Protein AF-A0A925BJA6-F1 (afdb_monomer_lite)

Foldseek 3Di:
DDPVVCCVPDLQACWAQDPNDIDHDDDDDPVNVVVVVVVQVVVQVVCVVPVPDHRDDPPDHDDDDPVVPDPPD

pLDDT: mean 88.72, std 13.17, range [40.03, 98.38]

Structure (mmCIF, N/CA/C/O backbone):
data_AF-A0A925BJA6-F1
#
_entry.id   AF-A0A925BJA6-F1
#
loop_
_atom_site.group_PDB
_atom_site.id
_atom_site.type_symbol
_atom_site.label_atom_id
_atom_site.label_alt_id
_atom_site.label_comp_id
_atom_site.label_asym_id
_atom_site.label_entity_id
_atom_site.label_seq_id
_atom_site.pdbx_PDB_ins_code
_atom_site.Cartn_x
_atom_site.Cartn_y
_atom_site.Cartn_z
_atom_site.occupancy
_atom_site.B_iso_or_equiv
_atom_site.auth_seq_id
_atom_site.auth_comp_id
_atom_site.auth_asym_id
_atom_site.auth_atom_id
_atom_site.pdbx_PDB_model_num
ATOM 1 N N . MET A 1 1 ? 15.562 3.785 -15.605 1.00 85.88 1 MET A N 1
ATOM 2 C CA . MET A 1 1 ? 14.264 4.470 -15.800 1.00 85.88 1 MET A CA 1
ATOM 3 C C . MET A 1 1 ? 14.001 5.351 -14.591 1.00 85.88 1 MET A C 1
ATOM 5 O O . MET A 1 1 ? 14.224 4.883 -13.473 1.00 85.88 1 MET A O 1
ATOM 9 N N . THR A 1 2 ? 13.578 6.600 -14.788 1.00 91.50 2 THR A N 1
ATOM 10 C CA . THR A 1 2 ? 13.255 7.521 -13.685 1.00 91.50 2 THR A CA 1
ATOM 11 C C . THR A 1 2 ? 11.947 7.125 -12.992 1.00 91.50 2 THR A C 1
ATOM 13 O O . THR A 1 2 ? 11.188 6.287 -13.483 1.00 91.50 2 THR A O 1
ATOM 16 N N . PHE A 1 3 ? 11.682 7.705 -11.819 1.00 90.25 3 PHE A N 1
ATOM 17 C CA . PHE A 1 3 ? 10.421 7.463 -11.116 1.00 90.25 3 PHE A CA 1
ATOM 18 C C . PHE A 1 3 ? 9.232 8.078 -11.871 1.00 90.25 3 PHE A C 1
ATOM 20 O O . PHE A 1 3 ? 8.139 7.525 -11.874 1.00 90.25 3 PHE A O 1
ATOM 27 N N . GLU A 1 4 ? 9.452 9.196 -12.549 1.00 92.75 4 GLU A N 1
ATOM 28 C CA . GLU A 1 4 ? 8.446 9.900 -13.337 1.00 92.75 4 GLU A CA 1
ATOM 29 C C . GLU A 1 4 ? 8.084 9.095 -14.598 1.00 92.75 4 GLU A C 1
ATOM 31 O O . GLU A 1 4 ? 6.907 8.863 -14.860 1.00 92.75 4 GLU A O 1
ATOM 36 N N . GLU A 1 5 ? 9.085 8.542 -15.295 1.00 93.25 5 GLU A N 1
ATOM 37 C CA . GLU A 1 5 ? 8.878 7.612 -16.418 1.00 93.25 5 GLU A CA 1
ATOM 38 C C . GLU A 1 5 ? 8.134 6.338 -15.986 1.00 93.25 5 GLU A C 1
ATOM 40 O O . GLU A 1 5 ? 7.306 5.811 -16.732 1.00 93.25 5 GLU A O 1
ATOM 45 N N . TYR A 1 6 ? 8.416 5.841 -14.775 1.00 93.19 6 TYR A N 1
ATOM 46 C CA . TYR A 1 6 ? 7.670 4.735 -14.179 1.00 93.19 6 TYR A CA 1
ATOM 47 C C . TYR A 1 6 ? 6.196 5.094 -13.983 1.00 93.19 6 TYR A C 1
ATOM 49 O O . TYR A 1 6 ? 5.324 4.300 -14.340 1.00 93.19 6 TYR A O 1
ATOM 57 N N . LEU A 1 7 ? 5.914 6.274 -13.423 1.00 92.94 7 LEU A N 1
ATOM 58 C CA . LEU A 1 7 ? 4.546 6.679 -13.128 1.00 92.94 7 LEU A CA 1
ATOM 59 C C . LEU A 1 7 ? 3.701 6.798 -14.399 1.00 92.94 7 LEU A C 1
ATOM 61 O O . LEU A 1 7 ? 2.583 6.292 -14.433 1.00 92.94 7 LEU A O 1
ATOM 65 N N . GLU A 1 8 ? 4.245 7.403 -15.452 1.00 93.31 8 GLU A N 1
ATOM 66 C CA . GLU A 1 8 ? 3.529 7.589 -16.721 1.00 93.31 8 GLU A CA 1
ATOM 67 C C . GLU A 1 8 ? 3.160 6.269 -17.405 1.00 93.31 8 GLU A C 1
ATOM 69 O O . GLU A 1 8 ? 2.131 6.183 -18.075 1.00 93.31 8 GLU A O 1
ATOM 74 N N . ARG A 1 9 ? 4.001 5.240 -17.258 1.00 91.88 9 ARG A N 1
ATOM 75 C CA . ARG A 1 9 ? 3.882 3.996 -18.032 1.00 91.88 9 ARG A CA 1
ATOM 76 C C . ARG A 1 9 ? 3.306 2.828 -17.245 1.00 91.88 9 ARG A C 1
ATOM 78 O O . ARG A 1 9 ? 2.652 1.981 -17.837 1.00 91.88 9 ARG A O 1
ATOM 85 N N . TYR A 1 10 ? 3.554 2.776 -15.938 1.00 91.44 10 TYR A N 1
ATOM 86 C CA . TYR A 1 10 ? 3.332 1.572 -15.134 1.00 91.44 10 TYR A CA 1
ATOM 87 C C . TYR A 1 10 ? 2.581 1.823 -13.818 1.00 91.44 10 TYR A C 1
ATOM 89 O O . TYR A 1 10 ? 2.232 0.850 -13.156 1.00 91.44 10 TYR A O 1
ATOM 97 N N . ALA A 1 11 ? 2.281 3.073 -13.422 1.00 84.81 11 ALA A N 1
ATOM 98 C CA . ALA A 1 11 ? 1.611 3.359 -12.137 1.00 84.81 11 ALA A CA 1
ATOM 99 C C . ALA A 1 11 ? 0.256 2.660 -11.960 1.00 84.81 11 ALA A C 1
ATOM 101 O O . ALA A 1 11 ? -0.155 2.370 -10.837 1.00 84.81 11 ALA A O 1
ATOM 102 N N . HIS A 1 12 ? -0.455 2.440 -13.065 1.00 82.81 12 HIS A N 1
ATOM 103 C CA . HIS A 1 12 ? -1.767 1.793 -13.079 1.00 82.81 12 HIS A CA 1
ATOM 104 C C . HIS A 1 12 ? -1.680 0.275 -13.270 1.00 82.81 12 HIS A C 1
ATOM 106 O O . HIS A 1 12 ? -2.689 -0.425 -13.173 1.00 82.81 12 HIS A O 1
ATOM 112 N N . GLU A 1 13 ? -0.480 -0.239 -13.526 1.00 83.88 13 GLU A N 1
ATOM 113 C CA . GLU A 1 13 ? -0.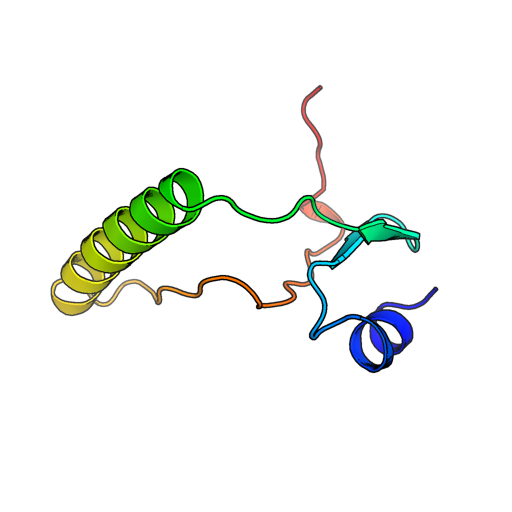209 -1.661 -13.631 1.00 83.88 13 GLU A CA 1
ATOM 114 C C . GLU A 1 13 ? 0.212 -2.224 -12.270 1.00 83.88 13 GLU A C 1
ATOM 116 O O . GLU A 1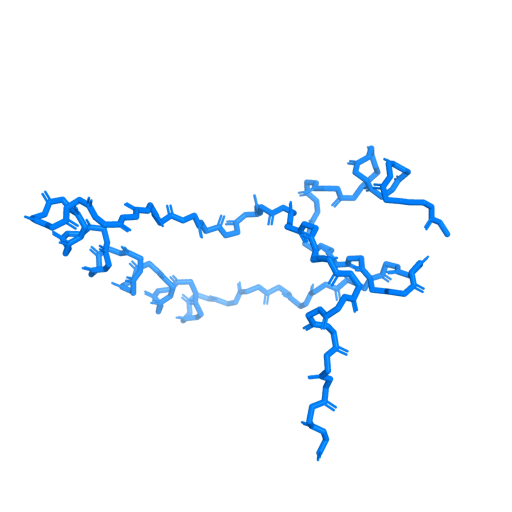 13 ? 0.578 -1.503 -11.341 1.00 83.88 13 GLU A O 1
ATOM 121 N N . ARG A 1 14 ? 0.160 -3.552 -12.124 1.00 85.06 14 ARG A N 1
ATOM 122 C CA . ARG A 1 14 ? 0.689 -4.236 -10.935 1.00 85.06 14 ARG A CA 1
ATOM 123 C C . ARG A 1 14 ? 2.208 -4.343 -11.048 1.00 85.06 14 ARG A C 1
ATOM 125 O O . ARG A 1 14 ? 2.740 -5.440 -11.189 1.00 85.06 14 ARG A O 1
ATOM 132 N N . CYS A 1 15 ? 2.870 -3.197 -11.019 1.00 92.31 15 CYS A N 1
ATOM 133 C CA . CYS A 1 15 ? 4.308 -3.050 -11.159 1.00 92.31 15 CYS A CA 1
ATOM 134 C C . CYS A 1 15 ? 4.896 -2.384 -9.918 1.00 92.31 15 CYS A C 1
ATOM 136 O O . CYS A 1 15 ? 4.250 -1.558 -9.279 1.00 92.31 15 CYS A O 1
ATOM 138 N N . GLU A 1 16 ? 6.139 -2.720 -9.602 1.00 91.44 16 GLU A N 1
ATOM 139 C CA . GLU A 1 16 ? 6.929 -2.037 -8.585 1.00 91.44 16 GLU A CA 1
ATOM 140 C C . GLU A 1 16 ? 8.194 -1.457 -9.212 1.00 91.44 16 GLU A C 1
ATOM 142 O O . GLU A 1 16 ? 8.841 -2.092 -10.046 1.00 91.44 16 GLU A O 1
ATOM 147 N N . TRP A 1 17 ? 8.564 -0.247 -8.794 1.00 92.25 17 TRP A N 1
ATOM 148 C CA . TRP A 1 17 ? 9.814 0.383 -9.202 1.00 92.25 17 TRP A CA 1
ATOM 149 C C . TRP A 1 17 ? 10.886 0.193 -8.133 1.00 92.25 17 TRP A C 1
ATOM 151 O O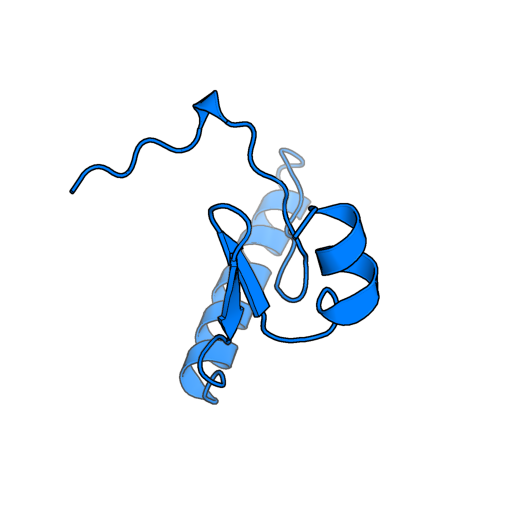 . TRP A 1 17 ? 10.835 0.786 -7.049 1.00 92.25 17 TRP A O 1
ATOM 161 N N . VAL A 1 18 ? 11.888 -0.625 -8.443 1.00 90.81 18 VAL A N 1
ATOM 162 C CA . VAL A 1 18 ? 12.990 -0.961 -7.540 1.00 90.81 18 VAL A CA 1
ATOM 163 C C . VAL A 1 18 ? 14.302 -0.714 -8.267 1.00 90.81 18 VAL A C 1
ATOM 165 O O . VAL A 1 18 ? 14.523 -1.264 -9.332 1.00 90.81 18 VAL A O 1
ATOM 168 N N . GLU A 1 19 ? 15.173 0.119 -7.690 1.00 87.38 19 GLU A N 1
ATOM 169 C CA . GLU A 1 19 ? 16.513 0.411 -8.243 1.00 87.38 19 GLU A CA 1
ATOM 170 C C . GLU A 1 19 ? 16.491 0.693 -9.750 1.00 87.38 19 GLU A C 1
ATOM 172 O O . GLU A 1 19 ? 17.182 0.048 -10.528 1.00 87.38 19 GLU A O 1
ATOM 177 N N . GLU A 1 20 ? 15.645 1.643 -10.163 1.00 89.12 20 GLU A N 1
ATOM 178 C CA . GLU A 1 20 ? 15.518 2.068 -11.567 1.00 89.12 20 GLU A CA 1
ATOM 179 C C . GLU A 1 20 ? 14.964 0.998 -12.527 1.00 89.12 20 GLU A C 1
ATOM 181 O O . GLU A 1 20 ? 14.904 1.239 -13.739 1.00 89.12 20 GLU A O 1
ATOM 186 N N . THR A 1 21 ? 14.497 -0.129 -11.979 1.00 90.31 21 THR A N 1
ATOM 187 C CA . THR A 1 21 ? 13.958 -1.302 -12.679 1.00 90.31 21 THR A CA 1
ATOM 188 C C . THR A 1 21 ? 12.470 -1.491 -12.370 1.00 90.31 21 THR A C 1
ATOM 190 O O . THR A 1 21 ? 12.033 -1.288 -11.237 1.00 90.31 21 THR A O 1
ATOM 193 N N . VAL A 1 22 ? 11.685 -1.896 -13.375 1.00 92.81 22 VAL A N 1
ATOM 194 C CA . VAL A 1 22 ? 10.275 -2.290 -13.202 1.00 92.81 22 VAL A CA 1
ATOM 195 C C . VAL A 1 22 ? 10.189 -3.779 -12.934 1.00 92.81 22 VAL A C 1
ATOM 197 O O . VAL A 1 22 ? 10.716 -4.581 -13.704 1.00 92.81 22 VAL A O 1
ATOM 200 N N . ILE A 1 23 ? 9.485 -4.145 -11.872 1.00 92.56 23 ILE A N 1
ATOM 201 C CA . ILE A 1 23 ? 9.188 -5.528 -11.523 1.00 92.56 23 ILE A CA 1
ATOM 202 C C . ILE A 1 23 ? 7.684 -5.739 -11.659 1.00 92.56 23 ILE A C 1
ATOM 204 O O . ILE A 1 23 ? 6.900 -5.102 -10.960 1.00 92.56 23 ILE A O 1
ATOM 208 N N . GLN A 1 24 ? 7.282 -6.650 -12.544 1.00 93.50 24 GLN A N 1
ATOM 209 C CA . GLN A 1 24 ? 5.890 -7.075 -12.654 1.00 93.50 24 GLN A CA 1
ATOM 210 C C . GLN A 1 24 ? 5.522 -7.952 -11.455 1.00 93.50 24 GLN A C 1
ATOM 212 O O . GLN A 1 24 ? 6.154 -8.980 -11.202 1.00 93.50 24 GLN A O 1
ATOM 217 N N . MET A 1 25 ? 4.456 -7.589 -10.753 1.00 91.25 25 MET A N 1
ATOM 218 C CA . MET A 1 25 ? 3.933 -8.373 -9.645 1.00 91.25 25 MET A CA 1
ATOM 219 C C . MET A 1 25 ? 3.048 -9.512 -10.144 1.00 91.25 25 MET A C 1
ATOM 221 O O . MET A 1 25 ? 2.314 -9.394 -11.130 1.00 91.25 25 MET A O 1
ATOM 225 N N . SER A 1 26 ? 3.081 -10.624 -9.410 1.00 90.94 26 SER A N 1
ATOM 226 C CA . SER A 1 26 ? 2.182 -11.747 -9.667 1.00 90.94 26 SER A CA 1
ATOM 227 C C . SER A 1 26 ? 0.715 -11.333 -9.467 1.00 90.94 26 SER A C 1
ATOM 229 O O . SER A 1 26 ? 0.409 -10.552 -8.558 1.00 90.94 26 SER A O 1
ATOM 231 N N . PRO A 1 27 ? -0.223 -11.864 -10.271 1.00 90.25 27 PRO A N 1
ATOM 232 C CA . PRO A 1 27 ? -1.643 -11.620 -10.065 1.00 90.25 27 PRO A CA 1
ATOM 233 C C . PRO A 1 27 ? -2.094 -12.053 -8.666 1.00 90.25 27 PRO A C 1
ATOM 235 O O . PRO A 1 27 ? -1.779 -13.150 -8.206 1.00 90.25 27 PRO A O 1
ATOM 238 N N . ALA A 1 28 ? -2.881 -11.210 -7.996 1.00 90.62 28 ALA A N 1
ATOM 239 C CA . ALA A 1 28 ? -3.469 -11.577 -6.715 1.00 90.62 28 ALA A CA 1
ATOM 240 C C . ALA A 1 28 ? -4.651 -12.536 -6.908 1.00 90.62 28 ALA A C 1
ATOM 242 O O . ALA A 1 28 ? -5.609 -12.231 -7.622 1.00 90.62 28 ALA A O 1
ATOM 243 N N . GLY A 1 29 ? -4.604 -13.676 -6.219 1.00 95.44 29 GLY A N 1
ATOM 244 C CA . GLY A 1 29 ? -5.719 -14.615 -6.146 1.00 95.44 29 GLY A CA 1
ATOM 245 C C . GLY A 1 29 ? -6.852 -14.137 -5.229 1.00 95.44 29 GLY A C 1
ATOM 246 O O . GLY A 1 29 ? -6.713 -13.190 -4.453 1.00 95.44 29 GLY A O 1
ATOM 247 N N . LYS A 1 30 ? -7.985 -14.849 -5.267 1.00 97.50 30 LYS A N 1
ATOM 248 C CA . LYS A 1 30 ? -9.170 -14.535 -4.446 1.00 97.50 30 LYS A CA 1
ATOM 249 C C . LYS A 1 30 ? -8.864 -14.512 -2.944 1.00 97.50 30 LYS A C 1
ATOM 251 O O . LYS A 1 30 ? -9.276 -13.579 -2.265 1.00 97.50 30 LYS A O 1
ATOM 256 N N . LEU A 1 31 ? -8.117 -15.502 -2.444 1.00 97.56 31 LEU A N 1
ATOM 257 C CA . LEU A 1 31 ? -7.748 -15.592 -1.026 1.00 97.56 31 LEU A CA 1
ATOM 258 C C . LEU A 1 31 ? -6.893 -14.399 -0.582 1.00 97.56 31 LEU A C 1
ATOM 260 O O . LEU A 1 31 ? -7.175 -13.797 0.448 1.00 97.56 31 LEU A O 1
ATOM 264 N N . HIS A 1 32 ? -5.899 -14.019 -1.389 1.00 95.88 32 HIS A N 1
ATOM 265 C CA . HIS A 1 32 ? -5.079 -12.837 -1.133 1.00 95.88 32 HIS A CA 1
ATOM 266 C C . HIS A 1 32 ? -5.953 -11.582 -0.996 1.00 95.88 32 HIS A C 1
ATOM 268 O O . HIS A 1 32 ? -5.842 -10.850 -0.017 1.00 95.88 32 HIS A O 1
ATOM 274 N N . ASN A 1 33 ? -6.873 -11.358 -1.940 1.00 95.69 33 ASN A N 1
ATOM 275 C CA . ASN A 1 33 ? -7.754 -10.190 -1.898 1.00 95.69 33 ASN A CA 1
ATOM 276 C C . ASN A 1 33 ? -8.702 -10.214 -0.690 1.00 95.69 33 ASN A C 1
ATOM 278 O O . ASN A 1 33 ? -8.920 -9.172 -0.081 1.00 95.69 33 ASN A O 1
ATOM 282 N N . ALA A 1 34 ? -9.223 -11.384 -0.308 1.00 97.75 34 ALA A N 1
ATOM 283 C CA . ALA A 1 34 ? -10.071 -11.519 0.875 1.00 97.75 34 ALA A CA 1
ATOM 284 C C . ALA A 1 34 ? -9.327 -11.139 2.167 1.00 97.75 34 ALA A C 1
ATOM 286 O O . ALA A 1 34 ? -9.877 -10.429 3.007 1.00 97.75 34 ALA A O 1
ATOM 287 N N . ILE A 1 35 ? -8.064 -11.560 2.303 1.00 98.00 35 ILE A N 1
ATOM 288 C CA . ILE A 1 35 ? -7.220 -11.209 3.452 1.00 98.00 35 ILE A CA 1
ATOM 289 C C . ILE A 1 35 ? -6.947 -9.701 3.481 1.00 98.00 35 ILE A C 1
ATOM 291 O O . ILE A 1 35 ? -7.140 -9.075 4.521 1.00 98.00 35 ILE A O 1
ATOM 295 N N . ILE A 1 36 ? -6.551 -9.107 2.349 1.00 97.00 36 ILE A N 1
ATOM 296 C CA . ILE A 1 36 ? -6.289 -7.662 2.260 1.00 97.00 36 ILE A CA 1
ATOM 297 C C . ILE A 1 36 ? -7.529 -6.849 2.639 1.00 97.00 36 ILE A C 1
ATOM 299 O O . ILE A 1 36 ? -7.414 -5.911 3.422 1.00 97.00 36 ILE A O 1
ATOM 303 N N . LEU A 1 37 ? -8.710 -7.226 2.139 1.00 97.31 37 LEU A N 1
ATOM 304 C CA . LEU A 1 37 ? -9.961 -6.548 2.484 1.00 97.31 37 LEU A CA 1
ATOM 305 C C . LEU A 1 37 ? -10.275 -6.662 3.978 1.00 97.31 37 LEU A C 1
ATOM 307 O O . LEU A 1 37 ? -10.576 -5.654 4.606 1.00 97.31 37 LEU A O 1
ATOM 311 N N . CYS A 1 38 ? -10.144 -7.858 4.560 1.00 98.38 38 CYS A N 1
ATOM 312 C CA . CYS A 1 38 ? -10.367 -8.071 5.991 1.00 98.38 38 CYS A CA 1
ATOM 313 C C . CYS A 1 38 ? -9.472 -7.162 6.851 1.00 98.38 38 CYS A C 1
ATOM 315 O O . CYS A 1 38 ? -9.957 -6.467 7.745 1.00 98.38 38 CYS A O 1
ATOM 317 N N . LEU A 1 39 ? -8.172 -7.118 6.540 1.00 98.38 39 LEU A N 1
ATOM 318 C CA . LEU A 1 39 ? -7.209 -6.290 7.267 1.00 98.38 39 LEU A CA 1
ATOM 319 C C . LEU A 1 39 ? -7.472 -4.793 7.073 1.00 98.38 39 LEU A C 1
ATOM 321 O O . LEU A 1 39 ? -7.444 -4.042 8.047 1.00 98.38 39 LEU A O 1
ATOM 325 N N . ALA A 1 40 ? -7.759 -4.362 5.842 1.00 98.00 40 ALA A N 1
ATOM 326 C CA . ALA A 1 40 ? -8.065 -2.967 5.546 1.00 98.00 40 ALA A CA 1
ATOM 327 C C . ALA A 1 40 ? -9.316 -2.500 6.302 1.00 98.00 40 ALA A C 1
ATOM 329 O O . ALA A 1 40 ? -9.282 -1.447 6.931 1.00 98.00 40 ALA A O 1
ATOM 330 N N . THR A 1 41 ? -10.384 -3.302 6.318 1.00 98.06 41 THR A N 1
ATOM 331 C CA . THR A 1 41 ? -11.608 -2.995 7.073 1.00 98.06 41 THR A CA 1
ATOM 332 C C . THR A 1 41 ? -11.346 -2.904 8.574 1.00 98.06 41 THR A C 1
ATOM 334 O O . THR A 1 41 ? -11.828 -1.973 9.215 1.00 98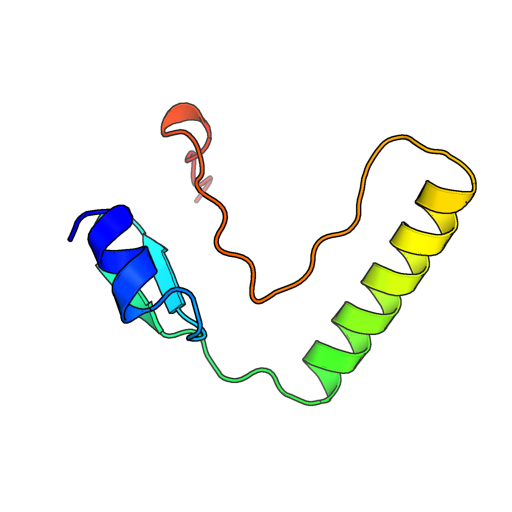.06 41 THR A O 1
ATOM 337 N N . LEU A 1 42 ? -10.566 -3.830 9.141 1.00 98.31 42 LEU A N 1
ATOM 338 C CA . LEU A 1 42 ? -10.219 -3.801 10.564 1.00 98.31 42 LEU A CA 1
ATOM 339 C C . LEU A 1 42 ? -9.460 -2.518 10.938 1.00 98.31 42 LEU A C 1
ATOM 341 O O . LEU A 1 42 ? -9.800 -1.861 11.922 1.00 98.31 42 LEU A O 1
ATOM 345 N N . LEU A 1 43 ? -8.446 -2.157 10.148 1.00 98.38 43 LEU A N 1
ATOM 346 C CA . LEU A 1 43 ? -7.649 -0.951 10.381 1.00 98.38 43 LEU A CA 1
ATOM 347 C C . LEU A 1 43 ? -8.471 0.321 10.172 1.00 98.38 43 LEU A C 1
ATOM 349 O O . LEU A 1 43 ? -8.364 1.242 10.975 1.00 98.38 43 LEU A O 1
ATOM 353 N N . GLN A 1 44 ? -9.324 0.348 9.148 1.00 98.00 44 GLN A N 1
ATOM 354 C CA . GLN A 1 44 ? -10.201 1.479 8.866 1.00 98.00 44 GLN A CA 1
ATOM 355 C C . GLN A 1 44 ? -11.154 1.732 10.039 1.00 98.00 44 GLN A C 1
ATOM 357 O O . GLN A 1 44 ? -11.216 2.850 10.541 1.00 98.00 44 GLN A O 1
ATOM 362 N N . ALA A 1 45 ? -11.812 0.684 10.546 1.00 97.81 45 ALA A N 1
ATOM 363 C CA . ALA A 1 45 ? -12.688 0.790 11.711 1.00 97.81 45 ALA A CA 1
ATOM 364 C C . ALA A 1 45 ? -11.935 1.280 12.961 1.00 97.81 45 ALA A C 1
ATOM 366 O O . ALA A 1 45 ? -12.443 2.095 13.734 1.00 97.81 45 ALA A O 1
ATOM 367 N N . TYR A 1 46 ? -10.698 0.815 13.159 1.00 98.31 46 TYR A N 1
ATOM 368 C CA . TYR A 1 46 ? -9.868 1.281 14.265 1.00 98.31 46 TYR A CA 1
ATOM 369 C C . TYR A 1 46 ? -9.470 2.757 14.111 1.00 98.31 46 TYR A C 1
ATOM 371 O O . TYR A 1 46 ? -9.543 3.502 15.088 1.00 98.31 46 TYR A O 1
ATOM 379 N N . PHE A 1 47 ? -9.097 3.204 12.908 1.00 98.19 47 PHE A N 1
ATOM 380 C CA . PHE A 1 47 ? -8.704 4.594 12.652 1.00 98.19 47 PHE A CA 1
ATOM 381 C C . PHE A 1 47 ? -9.888 5.568 12.645 1.00 98.19 47 PHE A C 1
ATOM 383 O O . PHE A 1 47 ? -9.721 6.725 13.024 1.00 98.19 47 PHE A O 1
ATOM 390 N N . GLU A 1 48 ? -11.097 5.104 12.327 1.00 96.75 48 GLU A N 1
ATOM 391 C CA . GLU A 1 48 ? -12.329 5.874 12.539 1.00 96.75 48 GLU A CA 1
ATOM 392 C C . GLU A 1 48 ? -12.569 6.160 14.027 1.00 96.75 48 GLU A C 1
ATOM 394 O O . GLU A 1 48 ? -12.950 7.270 14.400 1.00 96.75 48 GLU A O 1
ATOM 399 N N . TRP A 1 49 ? -12.302 5.183 14.899 1.00 97.88 49 TRP A N 1
ATOM 400 C CA . TRP A 1 49 ? -12.400 5.372 16.348 1.00 97.88 49 TRP A CA 1
ATOM 401 C C . TRP A 1 49 ? -11.210 6.150 16.939 1.00 97.88 49 TRP A C 1
ATOM 403 O O . TRP A 1 49 ? -11.365 6.911 17.901 1.00 97.88 49 TRP A O 1
ATOM 413 N N . LYS A 1 50 ? -10.009 5.960 16.385 1.00 98.00 50 LYS A N 1
ATOM 414 C CA . LYS A 1 50 ? -8.758 6.619 16.787 1.00 98.00 50 LYS A CA 1
ATOM 415 C C . LYS A 1 50 ? -8.102 7.256 15.564 1.00 98.00 50 LYS A C 1
ATOM 417 O O . LYS A 1 50 ? -7.328 6.571 14.902 1.00 98.00 50 LYS A O 1
ATOM 422 N N . PRO A 1 51 ? -8.331 8.553 15.292 1.00 95.62 51 PRO A N 1
ATOM 423 C CA . PRO A 1 51 ? -7.851 9.210 14.076 1.00 95.62 51 PRO A CA 1
ATOM 424 C C . PRO A 1 51 ? -6.342 9.479 14.148 1.00 95.62 51 PRO A C 1
ATOM 426 O O . PRO A 1 51 ? -5.894 10.600 14.376 1.00 95.62 51 PRO A O 1
ATOM 429 N N . ILE A 1 52 ? -5.552 8.416 14.002 1.00 97.31 52 ILE A N 1
ATOM 430 C CA . ILE A 1 52 ? -4.086 8.420 14.087 1.00 97.31 52 ILE A CA 1
ATOM 431 C C . ILE A 1 52 ? -3.420 8.159 12.731 1.00 97.31 52 ILE A C 1
ATOM 433 O O . ILE A 1 52 ? -2.195 8.097 12.657 1.00 97.31 52 ILE A O 1
ATOM 437 N N . GLY A 1 53 ? -4.210 7.983 11.671 1.00 95.56 53 GLY A N 1
ATOM 438 C CA . GLY A 1 53 ? -3.714 7.702 10.331 1.00 95.56 53 GLY A CA 1
ATOM 439 C C . GLY A 1 53 ? -4.828 7.407 9.330 1.00 95.56 53 GLY A C 1
ATOM 440 O O . GLY A 1 53 ? -6.010 7.581 9.621 1.00 95.56 53 GLY A O 1
ATOM 441 N N . GLU A 1 54 ? -4.418 6.940 8.155 1.00 95.81 54 GLU A N 1
ATOM 442 C CA . GLU A 1 54 ? -5.278 6.561 7.033 1.00 95.81 54 GLU A CA 1
ATOM 443 C C . GLU A 1 54 ? -4.894 5.173 6.500 1.00 95.81 54 GLU A C 1
ATOM 445 O O . GLU A 1 54 ? -3.757 4.721 6.668 1.00 95.81 54 GLU A O 1
ATOM 450 N N . VAL A 1 55 ? -5.845 4.485 5.863 1.00 96.62 55 VAL A N 1
ATOM 451 C CA . VAL A 1 55 ? -5.614 3.187 5.218 1.00 96.62 55 VAL A CA 1
ATOM 452 C C . VAL A 1 55 ? -5.600 3.381 3.705 1.00 96.62 55 VAL A C 1
ATOM 454 O O . VAL A 1 55 ? -6.604 3.763 3.112 1.00 96.62 55 VAL A O 1
ATOM 457 N N . ILE A 1 56 ? -4.469 3.070 3.070 1.00 95.12 56 ILE A N 1
ATOM 458 C CA . ILE A 1 56 ? -4.305 3.095 1.612 1.00 95.12 56 ILE A CA 1
ATOM 459 C C . ILE A 1 56 ? -3.959 1.679 1.145 1.00 95.12 56 ILE A C 1
ATOM 461 O O . ILE A 1 56 ? -3.043 1.049 1.675 1.00 95.12 56 ILE A O 1
ATOM 465 N N . ILE A 1 57 ? -4.694 1.173 0.153 1.00 92.38 57 ILE A N 1
ATOM 466 C CA . ILE A 1 57 ? -4.474 -0.151 -0.447 1.00 92.38 57 ILE A CA 1
ATOM 467 C C . ILE A 1 57 ? -3.978 -0.027 -1.889 1.00 92.38 57 ILE A C 1
ATOM 469 O O . ILE A 1 57 ? -4.151 1.000 -2.539 1.00 92.38 57 ILE A O 1
ATOM 473 N N . GLN A 1 58 ? -3.383 -1.100 -2.409 1.00 89.50 58 GLN A N 1
ATOM 474 C CA . GLN A 1 58 ? -2.988 -1.176 -3.816 1.00 89.50 58 GLN A CA 1
ATOM 475 C C . GLN A 1 58 ? -4.198 -1.056 -4.774 1.00 89.50 58 GLN A C 1
ATOM 477 O O . GLN A 1 58 ? -5.272 -1.574 -4.447 1.00 89.50 58 GLN A O 1
ATOM 482 N N . PRO A 1 59 ? -4.028 -0.492 -5.987 1.00 87.44 59 PRO A N 1
ATOM 483 C CA . PRO A 1 59 ? -2.788 0.049 -6.553 1.00 87.44 59 PRO A CA 1
ATOM 484 C C . PRO A 1 59 ? -2.501 1.479 -6.065 1.00 87.44 59 PRO A C 1
ATOM 486 O O . PRO A 1 59 ? -3.259 2.403 -6.339 1.00 87.44 59 PRO A O 1
ATOM 489 N N . PHE A 1 60 ? -1.381 1.661 -5.361 1.00 88.62 60 PHE A N 1
ATOM 490 C CA . PHE A 1 60 ? -0.905 2.966 -4.901 1.00 88.62 60 PHE A CA 1
ATOM 491 C C . PHE A 1 60 ? 0.629 2.990 -4.937 1.00 88.62 60 PHE A C 1
ATOM 493 O O . PHE A 1 60 ? 1.272 2.398 -4.064 1.00 88.62 60 PHE A O 1
ATOM 500 N N . PRO A 1 61 ? 1.242 3.626 -5.950 1.00 89.94 61 PRO A N 1
ATOM 501 C CA . PRO A 1 61 ? 2.691 3.735 -6.021 1.00 89.94 61 PRO A CA 1
ATOM 502 C C . PRO A 1 61 ? 3.248 4.612 -4.893 1.00 89.94 61 PRO A C 1
ATOM 504 O O . PRO A 1 61 ? 3.041 5.823 -4.867 1.00 89.94 61 PRO A O 1
ATOM 507 N N . MET A 1 62 ? 3.997 4.005 -3.973 1.00 89.31 62 MET A N 1
ATOM 508 C CA . MET A 1 62 ? 4.639 4.708 -2.862 1.00 89.31 62 MET A CA 1
ATOM 509 C C .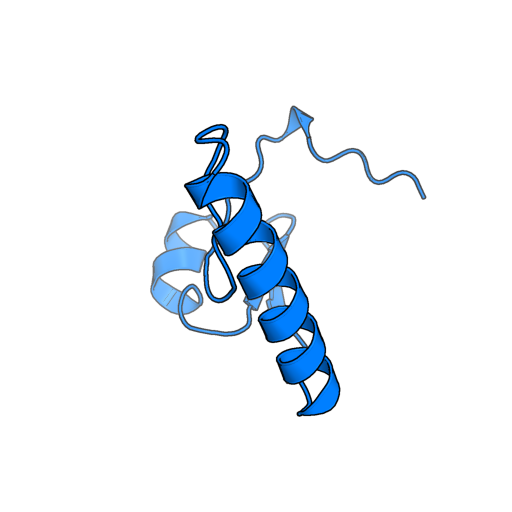 MET A 1 62 ? 6.137 4.882 -3.128 1.00 89.31 62 MET A C 1
ATOM 511 O O . MET A 1 62 ? 6.864 3.907 -3.322 1.00 89.31 62 MET A O 1
ATOM 515 N N . LYS A 1 63 ? 6.623 6.128 -3.101 1.00 88.69 63 LYS A N 1
ATOM 516 C CA . LYS A 1 63 ? 8.058 6.427 -3.200 1.00 88.69 63 LYS A CA 1
ATOM 517 C C . LYS A 1 63 ? 8.689 6.338 -1.812 1.00 88.69 63 LYS A C 1
ATOM 519 O O . LYS A 1 63 ? 8.313 7.079 -0.910 1.00 88.69 63 LYS A O 1
ATOM 524 N N . LEU A 1 64 ? 9.653 5.436 -1.642 1.00 86.12 64 LEU A N 1
ATOM 525 C CA . LEU A 1 64 ? 10.441 5.345 -0.414 1.00 86.12 64 LEU A CA 1
ATOM 526 C C . LEU A 1 64 ? 11.680 6.235 -0.518 1.00 86.12 64 LEU A C 1
ATOM 528 O O . LEU A 1 64 ? 12.402 6.195 -1.517 1.00 86.12 64 LEU A O 1
ATOM 532 N N . ASP A 1 65 ? 11.963 6.993 0.538 1.00 81.81 65 ASP A N 1
ATOM 533 C CA . ASP A 1 65 ? 13.227 7.717 0.652 1.00 81.81 65 ASP A CA 1
ATOM 534 C C . ASP A 1 65 ? 14.399 6.733 0.711 1.00 81.81 65 ASP A C 1
ATOM 536 O O . ASP A 1 65 ? 14.320 5.691 1.369 1.00 81.81 65 ASP A O 1
ATOM 540 N N . LYS A 1 66 ? 15.521 7.081 0.068 1.00 68.88 66 LYS A N 1
ATOM 541 C CA . LYS A 1 66 ? 16.717 6.220 -0.038 1.00 68.88 66 LYS A CA 1
ATOM 542 C C . LYS A 1 66 ? 17.210 5.679 1.316 1.00 68.88 66 LYS A C 1
ATOM 544 O O . LYS A 1 66 ? 17.744 4.578 1.363 1.00 68.88 66 LYS A O 1
ATOM 549 N N . ALA A 1 67 ? 16.990 6.413 2.410 1.00 60.44 67 ALA A N 1
ATOM 550 C CA . ALA A 1 67 ? 17.383 6.014 3.763 1.00 60.44 67 ALA A CA 1
ATOM 551 C C . ALA A 1 67 ? 16.579 4.827 4.334 1.00 60.44 67 ALA A C 1
ATOM 553 O O . ALA A 1 67 ? 17.068 4.132 5.218 1.00 60.44 67 ALA A O 1
ATOM 554 N N . LYS A 1 68 ? 15.364 4.564 3.835 1.00 57.41 68 LYS A N 1
ATOM 555 C CA . LYS A 1 68 ? 14.472 3.507 4.351 1.00 57.41 68 LYS A CA 1
ATOM 556 C C . LYS A 1 68 ? 14.696 2.142 3.688 1.00 57.41 68 LYS A C 1
ATOM 558 O O . LYS A 1 68 ? 13.977 1.191 3.977 1.00 57.41 68 LYS A O 1
ATOM 563 N N . ARG A 1 69 ? 15.682 2.028 2.790 1.00 55.75 69 ARG A N 1
ATOM 564 C CA . ARG A 1 69 ? 15.917 0.845 1.949 1.00 55.75 69 ARG A CA 1
ATOM 565 C C . ARG A 1 69 ? 16.946 -0.129 2.540 1.00 55.75 69 ARG A C 1
ATOM 567 O O . ARG A 1 69 ? 17.772 -0.668 1.810 1.00 55.75 69 ARG A O 1
ATOM 574 N N . GLN A 1 70 ? 16.930 -0.361 3.852 1.00 48.88 70 GLN A N 1
ATOM 575 C CA . GLN A 1 70 ? 17.772 -1.396 4.457 1.00 48.88 70 GLN A CA 1
ATOM 576 C C . GLN A 1 70 ? 17.034 -2.739 4.373 1.00 48.88 70 GLN A C 1
ATOM 578 O O . GLN A 1 70 ? 16.158 -3.034 5.181 1.00 48.88 70 GLN A O 1
ATOM 583 N N . ARG A 1 71 ? 17.352 -3.547 3.353 1.00 53.53 71 ARG A N 1
ATOM 584 C CA . ARG A 1 71 ? 16.981 -4.969 3.338 1.00 53.53 71 ARG A CA 1
ATOM 585 C C . ARG A 1 71 ? 17.844 -5.674 4.384 1.00 53.53 71 ARG A C 1
ATOM 587 O O . ARG A 1 71 ? 19.031 -5.881 4.150 1.00 53.53 71 ARG A O 1
ATOM 594 N N . SER A 1 72 ? 17.268 -6.022 5.530 1.00 47.00 72 SER A N 1
ATOM 595 C CA . SER A 1 72 ? 17.811 -7.085 6.378 1.00 47.00 72 SER A CA 1
ATOM 596 C C . SER A 1 72 ? 17.595 -8.404 5.637 1.00 47.00 72 SER A C 1
ATOM 598 O O . SER A 1 72 ? 16.472 -8.910 5.602 1.00 47.00 72 SER A O 1
ATOM 600 N N . LEU A 1 73 ? 18.642 -8.862 4.950 1.00 40.03 73 LEU A N 1
ATOM 601 C CA . LEU A 1 73 ? 18.771 -10.239 4.473 1.00 40.03 73 LEU A CA 1
ATOM 602 C C . LEU A 1 73 ? 19.048 -11.171 5.654 1.00 40.03 73 LEU A C 1
ATOM 604 O O . LEU A 1 73 ? 19.769 -10.728 6.577 1.00 40.03 73 LEU A O 1
#

Radius of gyration: 15.09 Å; chains: 1; bounding box: 32×26×35 Å

Sequence (73 aa):
MTFEEYLERYAHERCEWVEETVIQMSPAGKLHNAIILCLATLLQAYFEWKPIGEVIIQPFPMKLDKAKRQRSL

Secondary structure (DSSP, 8-state):
--HHHHHHHHTT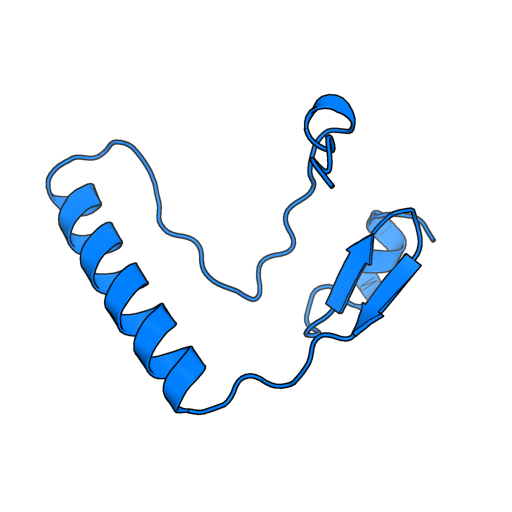SSEEEETTEEEEPPPPPHHHHHHHHHHHHHHHHHHHHS-S-----SS--PPPPGGG-----